Protein AF-A0AAN8MAW6-F1 (afdb_monomer_lite)

pLDDT: mean 87.14, std 11.87, range [39.22, 97.25]

Foldseek 3Di:
DDPVCVVVVVVVVVVVVVVVDDDDFDFDAADDDDDPPDDGDHDGGDHDPDNLDFDKDKDWDWDDDPPDDDTDTDDIDIDGGDDHD

Radius of gyration: 22.83 Å; chains: 1; bounding box: 42×26×72 Å

Organism: NCBI:txid861788

Structure (mmCIF, N/CA/C/O backbone):
data_AF-A0AAN8MAW6-F1
#
_entry.id   AF-A0AAN8MAW6-F1
#
loop_
_atom_site.group_PDB
_atom_site.id
_atom_site.type_symbol
_atom_site.label_atom_id
_atom_site.label_alt_id
_atom_site.label_comp_id
_atom_site.label_asym_id
_atom_site.label_entity_id
_atom_site.label_seq_id
_atom_site.pdbx_PDB_ins_code
_atom_site.Cartn_x
_atom_site.Cartn_y
_atom_site.Cartn_z
_atom_site.occupancy
_atom_site.B_iso_or_equiv
_atom_site.auth_seq_id
_atom_site.auth_comp_id
_atom_site.auth_asym_id
_atom_site.auth_atom_id
_atom_site.pdbx_PDB_model_num
ATOM 1 N N . MET A 1 1 ? 10.458 -12.318 -52.459 1.00 59.12 1 MET A N 1
ATOM 2 C CA . MET A 1 1 ? 10.245 -12.114 -51.008 1.00 59.12 1 MET A CA 1
ATOM 3 C C . MET A 1 1 ? 8.913 -12.770 -50.677 1.00 59.12 1 MET A C 1
ATOM 5 O O . MET A 1 1 ? 7.922 -12.402 -51.290 1.00 59.12 1 MET A O 1
ATOM 9 N N . SER A 1 2 ? 8.903 -13.841 -49.879 1.00 78.56 2 SER A N 1
ATOM 10 C CA . SER A 1 2 ? 7.692 -14.660 -49.677 1.00 78.56 2 SER A CA 1
ATOM 11 C C . SER A 1 2 ? 6.652 -13.904 -48.839 1.00 78.56 2 SER A C 1
ATOM 13 O O . SER A 1 2 ? 7.028 -13.245 -47.871 1.00 78.56 2 SER A O 1
ATOM 15 N N . ALA A 1 3 ? 5.359 -14.021 -49.167 1.00 74.00 3 ALA A N 1
ATOM 16 C CA . ALA A 1 3 ? 4.253 -13.389 -48.429 1.00 74.00 3 ALA A CA 1
ATOM 17 C C . ALA A 1 3 ? 4.264 -13.726 -46.924 1.00 74.00 3 ALA A C 1
ATOM 19 O O . ALA A 1 3 ? 3.881 -12.912 -46.090 1.00 74.00 3 ALA A O 1
ATOM 20 N N . VAL A 1 4 ? 4.801 -14.897 -46.574 1.00 77.12 4 VAL A N 1
ATOM 21 C CA . VAL A 1 4 ? 5.014 -15.342 -45.192 1.00 77.12 4 VAL A CA 1
ATOM 22 C C . VAL A 1 4 ? 6.025 -14.451 -44.454 1.00 77.12 4 VAL A C 1
ATOM 24 O O . VAL A 1 4 ? 5.800 -14.085 -43.305 1.00 77.12 4 VAL A O 1
ATOM 27 N N . GLN A 1 5 ? 7.109 -14.027 -45.115 1.00 75.44 5 GLN A N 1
ATOM 28 C CA . GLN A 1 5 ? 8.094 -13.119 -44.512 1.00 75.44 5 GLN A CA 1
ATOM 29 C C . GLN A 1 5 ? 7.535 -11.705 -44.312 1.00 75.44 5 GLN A C 1
ATOM 31 O O . GLN A 1 5 ? 7.879 -11.057 -43.328 1.00 75.44 5 GLN A O 1
ATOM 36 N N . LEU A 1 6 ? 6.639 -11.248 -45.195 1.00 81.12 6 LEU A N 1
ATOM 37 C CA . LEU A 1 6 ? 5.976 -9.945 -45.061 1.00 81.12 6 LEU A CA 1
ATOM 38 C C . LEU A 1 6 ? 5.030 -9.875 -43.851 1.00 81.12 6 LEU A C 1
ATOM 40 O O . LEU A 1 6 ? 4.805 -8.785 -43.337 1.00 81.12 6 LEU A O 1
ATOM 44 N N . LEU A 1 7 ? 4.512 -11.013 -43.374 1.00 82.75 7 LEU A N 1
ATOM 45 C CA . LEU A 1 7 ? 3.641 -11.089 -42.193 1.00 82.75 7 LEU A CA 1
ATOM 46 C C . LEU A 1 7 ? 4.408 -11.402 -40.898 1.00 82.75 7 LEU A C 1
ATOM 48 O O . LEU A 1 7 ? 4.069 -10.877 -39.840 1.00 82.75 7 LEU A O 1
ATOM 52 N N . LEU A 1 8 ? 5.461 -12.221 -40.968 1.00 86.38 8 LEU A N 1
ATOM 53 C CA . LEU A 1 8 ? 6.250 -12.606 -39.790 1.00 86.38 8 LEU A CA 1
ATOM 54 C C . LEU A 1 8 ? 7.084 -11.455 -39.222 1.00 86.38 8 LEU A C 1
ATOM 56 O O . LEU A 1 8 ? 7.193 -11.323 -38.006 1.00 86.38 8 LEU A O 1
ATOM 60 N N . VAL A 1 9 ? 7.664 -10.619 -40.086 1.00 88.00 9 VAL A N 1
ATOM 61 C CA . VAL A 1 9 ? 8.502 -9.487 -39.664 1.00 88.00 9 VAL A CA 1
ATOM 62 C C . VAL A 1 9 ? 7.728 -8.474 -38.802 1.00 88.00 9 VAL A C 1
ATOM 64 O O . VAL A 1 9 ? 8.180 -8.209 -37.688 1.00 88.00 9 VAL A O 1
ATOM 67 N N . PRO A 1 10 ? 6.563 -7.934 -39.220 1.00 88.88 10 PRO A N 1
ATOM 68 C CA . PRO A 1 10 ? 5.809 -6.995 -38.388 1.00 88.88 10 PRO A CA 1
ATOM 69 C C . PRO A 1 10 ? 5.286 -7.634 -37.096 1.00 88.88 10 PRO A C 1
ATOM 71 O O . PRO A 1 10 ? 5.294 -6.976 -36.060 1.00 88.88 10 PRO A O 1
ATOM 74 N N . LEU A 1 11 ? 4.898 -8.915 -37.123 1.00 88.94 11 LEU A N 1
ATOM 75 C CA . LEU A 1 11 ? 4.465 -9.639 -35.925 1.00 88.94 11 LEU A CA 1
ATOM 76 C C . LEU A 1 11 ? 5.604 -9.776 -34.901 1.00 88.94 11 LEU A C 1
ATOM 78 O O . LEU A 1 11 ? 5.401 -9.536 -33.712 1.00 88.94 11 LEU A O 1
ATOM 82 N N . ALA A 1 12 ? 6.810 -10.109 -35.369 1.00 88.00 12 ALA A N 1
ATOM 83 C CA . ALA A 1 12 ? 7.997 -10.195 -34.525 1.00 88.00 12 ALA A CA 1
ATOM 84 C C . ALA A 1 12 ? 8.380 -8.829 -33.932 1.00 88.00 12 ALA A C 1
ATOM 86 O O . ALA A 1 12 ? 8.700 -8.744 -32.748 1.00 88.00 12 ALA A O 1
ATOM 87 N N . LEU A 1 13 ? 8.289 -7.753 -34.723 1.00 86.56 13 LEU A N 1
ATOM 88 C CA . LEU A 1 13 ? 8.496 -6.378 -34.251 1.00 86.56 13 LEU A CA 1
ATOM 89 C C . LEU A 1 13 ? 7.481 -5.985 -33.168 1.00 86.56 13 LEU A C 1
ATOM 91 O O . LEU A 1 13 ? 7.859 -5.377 -32.169 1.00 86.56 13 LEU A O 1
ATOM 95 N N . TRP A 1 14 ? 6.211 -6.358 -33.332 1.00 84.94 14 TRP A N 1
ATOM 96 C CA . TRP A 1 14 ? 5.157 -6.051 -32.362 1.00 84.94 14 TRP A CA 1
ATOM 97 C C . TRP A 1 14 ? 5.360 -6.790 -31.033 1.00 84.94 14 TRP A C 1
ATOM 99 O O . TRP A 1 14 ? 5.255 -6.188 -29.964 1.00 84.94 14 TRP A O 1
ATOM 109 N N . ALA A 1 15 ? 5.737 -8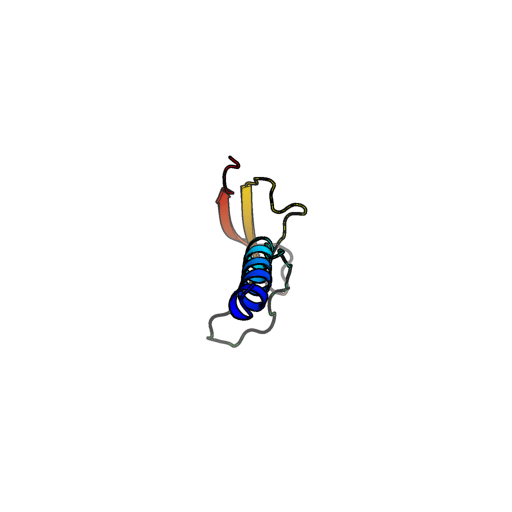.070 -31.098 1.00 85.00 15 ALA A N 1
ATOM 110 C CA . ALA A 1 15 ? 6.072 -8.863 -29.919 1.00 85.00 15 ALA A CA 1
ATOM 111 C C . ALA A 1 15 ? 7.296 -8.304 -29.169 1.00 85.00 15 ALA A C 1
ATOM 113 O O . ALA A 1 15 ? 7.284 -8.238 -27.939 1.00 85.00 15 ALA A O 1
ATOM 114 N N . LEU A 1 16 ? 8.325 -7.847 -29.897 1.00 82.38 16 LEU A N 1
ATOM 115 C CA . LEU A 1 16 ? 9.500 -7.209 -29.294 1.00 82.38 16 LEU A CA 1
ATOM 116 C C . LEU A 1 16 ? 9.120 -5.926 -28.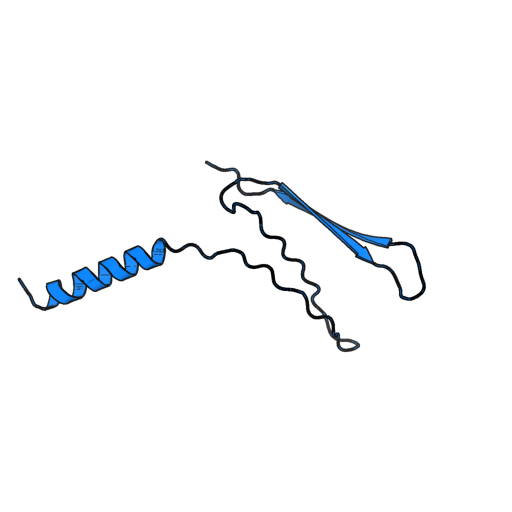541 1.00 82.38 16 LEU A C 1
ATOM 118 O O . LEU A 1 16 ? 9.540 -5.736 -27.403 1.00 82.38 16 LEU A O 1
ATOM 122 N N . GLN A 1 17 ? 8.285 -5.073 -29.138 1.00 77.19 17 GLN A N 1
ATOM 123 C CA . GLN A 1 17 ? 7.873 -3.807 -28.522 1.00 77.19 17 GLN A CA 1
ATOM 124 C C . GLN A 1 17 ? 7.001 -4.012 -27.279 1.00 77.19 17 GLN A C 1
ATOM 126 O O . GLN A 1 17 ? 7.176 -3.302 -26.291 1.00 77.19 17 GLN A O 1
ATOM 131 N N . ALA A 1 18 ? 6.119 -5.016 -27.281 1.00 71.75 18 ALA A N 1
ATOM 132 C CA . ALA A 1 18 ? 5.317 -5.354 -26.105 1.00 71.75 18 ALA A CA 1
ATOM 133 C C . ALA A 1 18 ? 6.183 -5.751 -24.894 1.00 71.75 18 ALA A C 1
ATOM 135 O O . ALA A 1 18 ? 5.819 -5.449 -23.761 1.00 71.75 18 ALA A O 1
ATOM 136 N N . SER A 1 19 ? 7.350 -6.368 -25.122 1.00 68.50 19 SER A N 1
ATOM 137 C CA . SER A 1 19 ? 8.279 -6.733 -24.042 1.00 68.50 19 SER A CA 1
ATOM 138 C C . SER A 1 19 ? 9.009 -5.540 -23.409 1.00 68.50 19 SER A C 1
ATOM 140 O O . SER A 1 19 ? 9.500 -5.656 -22.288 1.00 68.50 19 SER A O 1
ATOM 142 N N . LEU A 1 20 ? 9.067 -4.386 -24.090 1.00 64.75 20 LEU A N 1
ATOM 143 C CA . LEU A 1 20 ? 9.687 -3.165 -23.557 1.00 64.75 20 LEU A CA 1
ATOM 144 C C . LEU A 1 20 ? 8.737 -2.352 -22.666 1.00 64.75 20 LEU A C 1
ATOM 146 O O . LEU A 1 20 ? 9.202 -1.560 -21.840 1.00 64.75 20 LEU A O 1
ATOM 150 N N . CYS A 1 21 ? 7.422 -2.533 -22.806 1.00 69.19 21 CYS A N 1
ATOM 151 C CA . CYS A 1 21 ? 6.434 -1.845 -21.986 1.00 69.19 21 CYS A CA 1
ATOM 152 C C . CYS A 1 21 ? 6.440 -2.412 -20.561 1.00 69.19 21 CYS A C 1
ATOM 154 O O . CYS A 1 21 ? 5.817 -3.432 -20.275 1.00 69.19 21 CYS A O 1
ATOM 156 N N . HIS A 1 22 ? 7.133 -1.733 -19.650 1.00 71.31 22 HIS A N 1
ATOM 157 C CA . HIS A 1 22 ? 7.023 -2.024 -18.225 1.00 71.31 22 HIS A CA 1
ATOM 158 C C . HIS A 1 22 ? 5.702 -1.465 -17.693 1.00 71.31 22 HIS A C 1
ATOM 160 O O . HIS A 1 22 ? 5.307 -0.348 -18.033 1.00 71.31 22 HIS A O 1
ATOM 166 N N . GLY A 1 23 ? 5.015 -2.246 -16.857 1.00 75.38 23 GLY A N 1
ATOM 167 C CA . GLY A 1 23 ? 3.836 -1.767 -16.143 1.00 75.38 23 GLY A CA 1
ATOM 168 C C . GLY A 1 23 ? 4.184 -0.561 -15.266 1.00 75.38 23 GLY A C 1
ATOM 169 O O . GLY A 1 23 ? 5.246 -0.524 -14.644 1.00 75.38 23 GLY A O 1
ATOM 170 N N . ALA A 1 24 ? 3.293 0.427 -15.222 1.00 83.75 24 ALA A N 1
ATOM 171 C CA . ALA A 1 24 ? 3.404 1.548 -14.298 1.00 83.75 24 ALA A CA 1
ATOM 172 C C . ALA A 1 24 ? 2.817 1.176 -12.928 1.00 83.75 24 ALA A C 1
ATOM 174 O O . ALA A 1 24 ? 1.903 0.356 -12.832 1.00 83.75 24 ALA A O 1
ATOM 175 N N . CYS A 1 25 ? 3.329 1.801 -11.870 1.00 90.12 25 CYS A N 1
ATOM 176 C CA . CYS A 1 25 ? 2.696 1.756 -10.556 1.00 90.12 25 CYS A CA 1
ATOM 177 C C . CYS A 1 25 ? 1.509 2.725 -10.544 1.00 90.12 25 CYS A C 1
ATOM 179 O O . CYS A 1 25 ? 1.630 3.845 -11.040 1.00 90.12 25 CYS A O 1
ATOM 181 N N . VAL A 1 26 ? 0.378 2.293 -9.991 1.00 93.31 26 VAL A N 1
ATOM 182 C CA . VAL A 1 26 ? -0.820 3.120 -9.821 1.00 93.31 26 VAL A CA 1
ATOM 183 C C . VAL A 1 26 ? -1.295 2.959 -8.385 1.00 93.31 26 VAL A C 1
ATOM 185 O O . VAL A 1 26 ? -1.440 1.836 -7.902 1.00 93.31 26 VAL A O 1
ATOM 188 N N . GLU A 1 27 ? -1.505 4.084 -7.710 1.00 95.50 27 GLU A N 1
ATOM 189 C CA . GLU A 1 27 ? -2.075 4.118 -6.366 1.00 95.50 27 GLU A CA 1
ATOM 190 C C . GLU A 1 27 ? -3.590 3.934 -6.474 1.00 95.50 27 GLU A C 1
ATOM 192 O O . GLU A 1 27 ? -4.253 4.594 -7.277 1.00 95.50 27 GLU A O 1
ATOM 197 N N . VAL A 1 28 ? -4.124 2.990 -5.703 1.00 95.69 28 VAL A N 1
ATOM 198 C CA . VAL A 1 28 ? -5.556 2.695 -5.628 1.00 95.69 28 VAL A CA 1
ATOM 199 C C . VAL A 1 28 ? -5.918 2.615 -4.154 1.00 95.69 28 VAL A C 1
ATOM 201 O O . VAL A 1 28 ? -5.224 1.941 -3.386 1.00 95.69 28 VAL A O 1
ATOM 204 N N . ASP A 1 29 ? -6.981 3.316 -3.777 1.00 95.31 29 ASP A N 1
ATOM 205 C CA . ASP A 1 29 ? -7.473 3.341 -2.406 1.00 95.31 29 ASP A CA 1
ATOM 206 C C . ASP A 1 29 ? -8.004 1.967 -1.977 1.00 95.31 29 ASP A C 1
ATOM 208 O O . ASP A 1 29 ? -8.458 1.160 -2.790 1.00 95.31 29 ASP A O 1
ATOM 212 N N . SER A 1 30 ? -7.923 1.694 -0.675 1.00 95.44 30 SER A N 1
ATOM 213 C CA . SER A 1 30 ? -8.495 0.480 -0.094 1.00 95.44 30 SER A CA 1
ATOM 214 C C . SER A 1 30 ? -10.010 0.594 0.007 1.00 95.44 30 SER A C 1
ATOM 216 O O . SER A 1 30 ? -10.541 1.676 0.255 1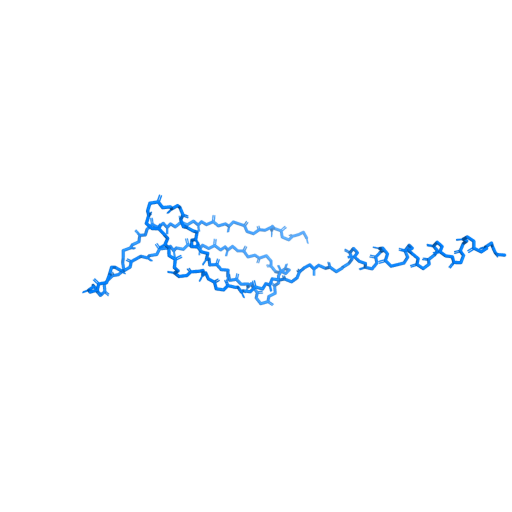.00 95.44 30 SER A O 1
ATOM 218 N N . ASP A 1 31 ? -10.690 -0.548 -0.071 1.00 95.88 31 ASP A N 1
ATOM 219 C CA . ASP A 1 31 ? -12.096 -0.634 0.308 1.00 95.88 31 ASP A CA 1
ATOM 220 C C . ASP A 1 31 ? -12.281 -0.187 1.769 1.00 95.88 31 ASP A C 1
ATOM 222 O O . ASP A 1 31 ? -11.373 -0.328 2.601 1.00 95.88 31 ASP A O 1
ATOM 226 N N . THR A 1 32 ? -13.474 0.318 2.086 1.00 95.94 32 THR A N 1
ATOM 227 C CA . THR A 1 32 ? -13.847 0.781 3.435 1.00 95.94 32 THR A CA 1
ATOM 228 C C . THR A 1 32 ? -14.963 -0.035 4.078 1.00 95.94 32 THR A C 1
ATOM 230 O O . THR A 1 32 ? -15.155 0.051 5.290 1.00 95.94 32 THR A O 1
ATOM 233 N N . ASP A 1 33 ? -15.685 -0.832 3.292 1.00 96.25 33 ASP A N 1
ATOM 234 C CA . ASP A 1 33 ? -16.825 -1.614 3.760 1.00 96.25 33 ASP A CA 1
ATOM 235 C C . ASP A 1 33 ? -16.412 -3.066 4.004 1.00 96.25 33 ASP A C 1
ATOM 237 O O . ASP A 1 33 ? -16.052 -3.796 3.081 1.00 96.25 33 ASP A O 1
ATOM 241 N N . ALA A 1 34 ? -16.481 -3.492 5.264 1.00 95.19 34 ALA A N 1
ATOM 242 C CA . ALA A 1 34 ? -16.160 -4.851 5.683 1.00 95.19 34 ALA A CA 1
ATOM 243 C C . ALA A 1 34 ? -17.419 -5.606 6.131 1.00 95.19 34 ALA A C 1
ATOM 245 O O . ALA A 1 34 ? -18.297 -5.049 6.793 1.00 95.19 34 ALA A O 1
ATOM 246 N N . VAL A 1 35 ? -17.482 -6.902 5.814 1.00 97.25 35 VAL A N 1
ATOM 247 C CA . VAL A 1 35 ? -18.557 -7.797 6.261 1.00 97.25 35 VAL A CA 1
ATOM 248 C C . VAL A 1 35 ? -18.154 -8.464 7.577 1.00 97.25 35 VAL A C 1
ATOM 250 O O . VAL A 1 35 ? -17.043 -8.969 7.734 1.00 97.25 35 VAL A O 1
ATOM 253 N N . VAL A 1 36 ? -19.064 -8.462 8.552 1.00 96.69 36 VAL A N 1
ATOM 254 C CA . VAL A 1 36 ? -18.812 -9.031 9.883 1.00 96.69 36 VAL A CA 1
ATOM 255 C C . VAL A 1 36 ? -18.523 -10.533 9.776 1.00 96.69 36 VAL A C 1
ATOM 257 O O . VAL A 1 36 ? -19.276 -11.267 9.144 1.00 96.69 36 VAL A O 1
ATOM 260 N N . ASN A 1 37 ? -17.470 -10.989 10.463 1.00 95.81 37 ASN A N 1
ATOM 261 C CA . ASN A 1 37 ? -16.949 -12.366 10.455 1.00 95.81 37 ASN A CA 1
ATOM 262 C C . ASN A 1 37 ? -16.308 -12.829 9.135 1.00 95.81 37 ASN A C 1
ATOM 264 O O . ASN A 1 37 ? -15.956 -14.003 9.021 1.00 95.81 37 ASN A O 1
ATOM 268 N N . GLU A 1 38 ? -16.098 -11.929 8.176 1.00 97.25 38 GLU A N 1
ATOM 269 C CA . GLU A 1 38 ? -15.315 -12.209 6.974 1.00 97.25 38 GLU A CA 1
ATOM 270 C C . GLU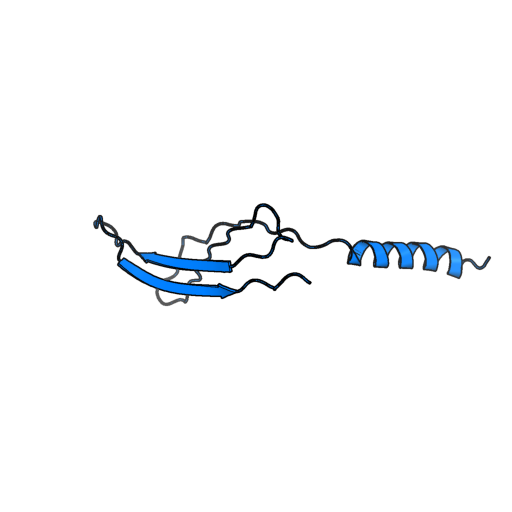 A 1 38 ? -13.938 -11.538 7.046 1.00 97.25 38 GLU A C 1
ATOM 272 O O . GLU A 1 38 ? -13.735 -10.526 7.720 1.00 97.25 38 GLU A O 1
ATOM 277 N N . GLY A 1 39 ? -12.955 -12.134 6.370 1.00 95.12 39 GLY A N 1
ATOM 278 C CA . GLY A 1 39 ? -11.630 -11.537 6.255 1.00 95.12 39 GLY A CA 1
ATOM 279 C C . GLY A 1 39 ? -11.684 -10.290 5.376 1.00 95.12 39 GLY A C 1
ATOM 280 O O . GLY A 1 39 ? -12.208 -10.341 4.268 1.00 95.12 39 GLY A O 1
ATOM 281 N N . PHE A 1 40 ? -11.095 -9.193 5.844 1.00 96.00 40 PHE A N 1
ATOM 282 C CA . PHE A 1 40 ? -11.033 -7.937 5.105 1.00 96.00 40 PHE A CA 1
ATOM 283 C C . PHE A 1 40 ? -9.587 -7.544 4.814 1.00 96.00 40 PHE A C 1
ATOM 285 O O . PHE A 1 40 ? -8.719 -7.631 5.687 1.00 96.00 40 PHE A O 1
ATOM 292 N N . LYS A 1 41 ? -9.314 -7.117 3.579 1.00 94.38 41 LYS A N 1
ATOM 293 C CA . LYS A 1 41 ? -7.976 -6.704 3.157 1.00 94.38 41 LYS A CA 1
ATOM 294 C C . LYS A 1 41 ? -7.882 -5.183 3.167 1.00 94.38 41 LYS A C 1
ATOM 296 O O . LYS A 1 41 ? -8.424 -4.529 2.288 1.00 94.38 41 LYS A O 1
ATOM 301 N N . LEU A 1 42 ? -7.099 -4.652 4.100 1.00 94.94 42 LEU A N 1
ATOM 302 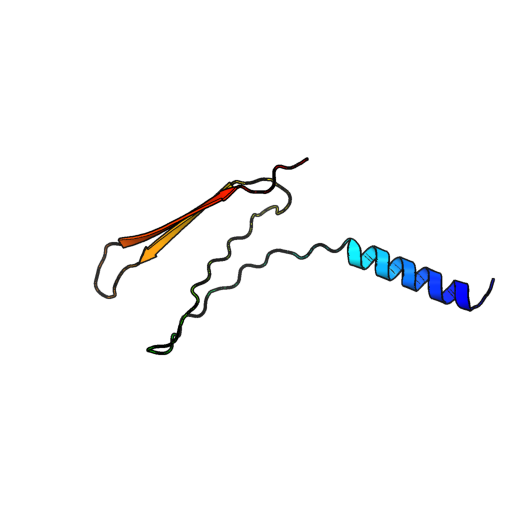C CA . LEU A 1 42 ? -6.674 -3.255 4.086 1.00 94.94 42 LEU A CA 1
ATOM 303 C C . LEU A 1 42 ? -5.388 -3.114 3.268 1.00 94.94 42 LEU A C 1
ATOM 305 O O . LEU A 1 42 ? -4.354 -3.699 3.604 1.00 94.94 42 LEU A O 1
ATOM 309 N N . GLY A 1 43 ? -5.468 -2.375 2.164 1.00 93.88 43 GLY A N 1
ATOM 310 C CA . GLY A 1 43 ? -4.339 -2.078 1.286 1.00 93.88 43 GLY A CA 1
ATOM 311 C C . GLY A 1 43 ? -3.797 -0.665 1.495 1.00 93.88 43 GLY A C 1
ATOM 312 O O . GLY A 1 43 ? -4.543 0.259 1.785 1.00 93.88 43 GLY A O 1
ATOM 313 N N . CYS A 1 44 ? -2.491 -0.484 1.316 1.00 94.75 44 CYS A N 1
ATOM 314 C CA . CYS A 1 44 ? -1.893 0.834 1.124 1.00 94.75 44 CYS A CA 1
ATOM 315 C C . CYS A 1 44 ? -0.846 0.708 0.019 1.00 94.75 44 CYS A C 1
ATOM 317 O O . CYS A 1 44 ? 0.104 -0.071 0.146 1.00 94.75 44 CYS A O 1
ATOM 319 N N . ILE A 1 45 ? -1.058 1.422 -1.085 1.00 94.44 45 ILE A N 1
ATOM 320 C CA . ILE A 1 45 ? -0.138 1.460 -2.218 1.00 94.44 45 ILE A CA 1
ATOM 321 C C . ILE A 1 45 ? 0.429 2.869 -2.270 1.00 94.44 45 ILE A C 1
ATOM 323 O O . ILE A 1 45 ? -0.309 3.819 -2.496 1.00 94.44 45 ILE A O 1
ATOM 327 N N . SER A 1 46 ? 1.740 2.980 -2.065 1.00 93.31 46 SER A N 1
ATOM 328 C CA . SER A 1 46 ? 2.472 4.221 -2.283 1.00 93.31 46 SER A CA 1
ATOM 329 C C . SER A 1 46 ? 3.533 3.992 -3.348 1.00 93.31 46 SER A C 1
ATOM 331 O O . SER A 1 46 ? 4.457 3.187 -3.175 1.00 93.31 46 SER A O 1
ATOM 333 N N . CYS A 1 47 ? 3.366 4.666 -4.478 1.00 93.06 47 CYS A N 1
ATOM 334 C CA . CYS A 1 47 ? 4.248 4.551 -5.623 1.00 93.06 47 CYS A CA 1
ATOM 335 C C . CYS A 1 47 ? 5.415 5.534 -5.491 1.00 93.06 47 CYS A C 1
ATOM 337 O O . CYS A 1 47 ? 5.245 6.722 -5.224 1.00 93.06 47 CYS A O 1
ATOM 339 N N . LYS A 1 48 ? 6.639 5.061 -5.747 1.00 90.94 48 LYS A N 1
ATOM 340 C CA . LYS A 1 48 ? 7.791 5.961 -5.892 1.00 90.94 48 LYS A CA 1
ATOM 341 C C . LYS A 1 48 ? 7.578 6.860 -7.109 1.00 90.94 48 LYS A C 1
ATOM 343 O O . LYS A 1 48 ? 7.181 6.374 -8.164 1.00 90.94 48 LYS A O 1
ATOM 348 N N . MET A 1 49 ? 7.990 8.124 -7.001 1.00 88.88 49 MET A N 1
ATOM 349 C CA . MET A 1 49 ? 8.014 9.066 -8.131 1.00 88.88 49 MET A CA 1
ATOM 350 C C . MET A 1 49 ? 8.801 8.515 -9.339 1.00 88.88 49 MET A C 1
ATOM 352 O O . MET A 1 49 ? 8.450 8.769 -10.486 1.00 88.88 49 MET A O 1
ATOM 356 N N . ARG A 1 50 ? 9.877 7.759 -9.074 1.00 88.12 50 ARG A N 1
ATOM 357 C CA . ARG A 1 50 ? 10.669 7.016 -10.065 1.00 88.12 50 ARG A CA 1
ATOM 358 C C . ARG A 1 50 ? 10.812 5.562 -9.621 1.00 88.12 50 ARG A C 1
ATOM 360 O O . ARG A 1 50 ? 11.355 5.292 -8.546 1.00 88.12 50 ARG A O 1
ATOM 367 N N . GLY A 1 51 ? 10.303 4.626 -10.418 1.00 84.94 51 GLY A N 1
ATOM 368 C CA . GLY A 1 51 ? 10.268 3.195 -10.091 1.00 84.94 51 GLY A CA 1
ATOM 369 C C . GLY A 1 51 ? 11.645 2.527 -10.130 1.00 84.94 51 GLY A C 1
ATOM 370 O O . GLY A 1 51 ? 11.927 1.633 -9.332 1.00 84.94 51 GLY A O 1
ATOM 371 N N . GLU A 1 52 ? 12.513 3.016 -11.004 1.00 84.62 52 GLU A N 1
ATOM 372 C CA . GLU A 1 52 ? 13.847 2.500 -11.301 1.00 84.62 52 GLU A CA 1
ATOM 373 C C . GLU A 1 52 ? 14.884 2.777 -10.204 1.00 84.62 52 GLU A C 1
ATOM 375 O O . GLU A 1 52 ? 15.895 2.087 -10.122 1.00 84.62 52 GLU A O 1
ATOM 380 N N . VAL A 1 53 ? 14.638 3.760 -9.333 1.00 88.19 53 VAL A N 1
ATOM 381 C CA . VAL A 1 53 ? 15.589 4.147 -8.282 1.00 88.19 53 VAL A CA 1
ATOM 382 C C . VAL A 1 53 ? 15.496 3.169 -7.102 1.00 88.19 53 VAL A C 1
ATOM 384 O O . VAL A 1 53 ? 14.408 3.035 -6.531 1.00 88.19 53 VAL A O 1
ATOM 387 N N . PRO A 1 54 ? 16.587 2.492 -6.690 1.00 89.56 54 PRO A N 1
ATOM 388 C CA . PRO A 1 54 ? 16.588 1.628 -5.509 1.00 89.56 54 PRO A CA 1
ATOM 389 C C . PRO A 1 54 ? 16.167 2.389 -4.248 1.00 89.56 54 PRO A C 1
ATOM 391 O O . PRO A 1 54 ? 16.589 3.522 -4.029 1.00 89.56 54 PRO A O 1
ATOM 394 N N . ALA A 1 55 ? 15.335 1.769 -3.413 1.00 87.56 55 ALA A N 1
ATOM 395 C CA . ALA A 1 55 ? 14.873 2.361 -2.161 1.00 87.56 55 ALA A CA 1
ATOM 396 C C . ALA A 1 55 ? 14.572 1.275 -1.125 1.00 87.56 55 ALA A C 1
ATOM 398 O O . ALA A 1 55 ? 14.191 0.160 -1.476 1.00 87.56 55 ALA A O 1
ATOM 399 N N . GLU A 1 56 ? 14.702 1.620 0.150 1.00 92.12 56 GLU A N 1
ATOM 400 C CA . GLU A 1 56 ? 14.208 0.811 1.263 1.00 92.12 56 GLU A CA 1
ATOM 401 C C . GLU A 1 56 ? 12.947 1.461 1.821 1.00 92.12 56 GLU A C 1
ATOM 403 O O . GLU A 1 56 ? 12.861 2.687 1.903 1.00 92.12 56 GLU A O 1
ATOM 408 N N . ALA A 1 57 ? 11.969 0.647 2.205 1.00 92.06 57 ALA A N 1
ATOM 409 C CA . ALA A 1 57 ? 10.694 1.137 2.711 1.00 92.06 57 ALA A CA 1
ATOM 410 C C . ALA A 1 57 ? 10.344 0.450 4.026 1.00 92.06 57 ALA A C 1
ATOM 412 O O . ALA A 1 57 ? 10.558 -0.751 4.192 1.00 92.06 57 ALA A O 1
ATOM 413 N N . THR A 1 58 ? 9.771 1.211 4.954 1.00 94.81 58 THR A N 1
ATOM 414 C CA . THR A 1 58 ? 9.168 0.684 6.180 1.00 94.81 58 THR A CA 1
ATOM 415 C C . THR A 1 58 ? 7.703 1.075 6.199 1.00 94.81 58 THR A C 1
ATOM 417 O O . THR A 1 58 ? 7.375 2.242 6.014 1.00 94.81 58 THR A O 1
ATOM 420 N N . VAL A 1 59 ? 6.836 0.098 6.431 1.00 95.44 59 VAL A N 1
ATOM 421 C CA . VAL A 1 59 ? 5.396 0.282 6.589 1.00 95.44 59 VAL A CA 1
ATOM 422 C C . VAL A 1 59 ? 5.058 0.111 8.060 1.00 95.44 59 VAL A C 1
ATOM 424 O O . VAL A 1 59 ? 5.502 -0.843 8.704 1.00 95.44 59 VAL A O 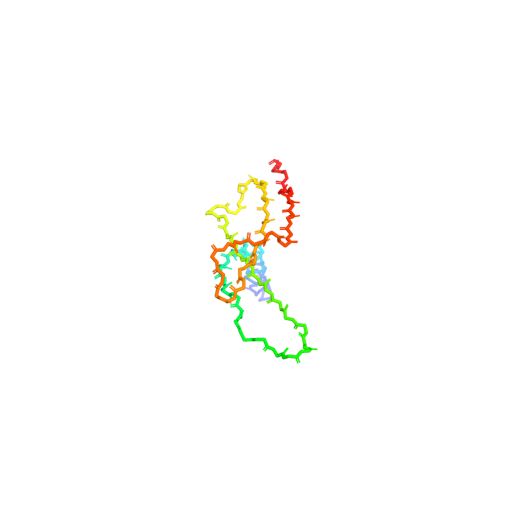1
ATOM 427 N N . GLU A 1 60 ? 4.270 1.033 8.596 1.00 96.62 60 GLU A N 1
ATOM 428 C CA . GLU A 1 60 ? 3.752 0.981 9.956 1.00 96.62 60 GLU A CA 1
ATOM 429 C C . GLU A 1 60 ? 2.250 1.212 9.931 1.00 96.62 60 GLU A C 1
ATOM 431 O O . GLU A 1 60 ? 1.778 2.194 9.366 1.00 96.62 60 GLU A O 1
ATOM 436 N N . TRP A 1 61 ? 1.519 0.287 10.544 1.00 96.31 61 TRP A N 1
ATOM 437 C CA . TRP A 1 61 ? 0.075 0.369 10.683 1.00 96.31 61 TRP A CA 1
ATOM 438 C C . TRP A 1 61 ? -0.271 0.784 12.102 1.00 96.31 61 TRP A C 1
ATOM 440 O O . TRP A 1 61 ? 0.199 0.171 13.069 1.00 96.31 61 TRP A O 1
ATOM 450 N N . SER A 1 62 ? -1.129 1.787 12.217 1.00 96.50 62 SER A N 1
ATOM 451 C CA . SER A 1 62 ? -1.730 2.222 13.468 1.00 96.50 62 SER A CA 1
ATOM 452 C C . SER A 1 62 ? -3.251 2.278 13.336 1.00 96.50 62 SER A C 1
ATOM 454 O O . SER A 1 62 ? -3.788 2.461 12.245 1.00 96.50 62 SER A O 1
ATOM 456 N N . PHE A 1 63 ? -3.947 2.074 14.450 1.00 96.50 63 PHE A N 1
ATOM 457 C CA . PHE A 1 63 ? -5.403 2.058 14.521 1.00 96.50 63 PHE A CA 1
ATOM 458 C C . PHE A 1 63 ? -5.879 3.015 15.610 1.00 96.50 63 PHE A C 1
ATOM 460 O O . PHE A 1 63 ? -5.311 3.040 16.702 1.00 96.50 63 PHE A O 1
ATOM 467 N N . MET A 1 64 ? -6.917 3.785 15.300 1.00 97.00 64 MET A N 1
ATOM 468 C CA . MET A 1 64 ? -7.601 4.662 16.244 1.00 97.00 64 MET A CA 1
ATOM 469 C C . MET A 1 64 ? -9.073 4.242 16.307 1.00 97.00 64 MET A C 1
ATOM 471 O O . MET A 1 64 ? -9.775 4.352 15.296 1.00 97.00 64 MET A O 1
ATOM 475 N N . PRO A 1 65 ? -9.547 3.744 17.459 1.00 96.00 65 PRO A N 1
ATOM 476 C CA . PRO A 1 65 ? -10.956 3.443 17.658 1.00 96.00 65 PRO A CA 1
ATOM 477 C C . PRO A 1 65 ? -11.827 4.700 17.553 1.00 96.00 65 PRO A C 1
ATOM 479 O O . PRO A 1 65 ? -11.398 5.820 17.836 1.00 96.00 65 PRO A O 1
ATOM 482 N N . GLN A 1 66 ? -13.090 4.520 17.168 1.00 96.00 66 GLN A N 1
ATOM 483 C CA . GLN A 1 66 ? -14.039 5.627 17.113 1.00 96.00 66 GLN A CA 1
ATOM 484 C C . GLN A 1 66 ? -14.265 6.208 18.519 1.00 96.00 66 GLN A C 1
ATOM 486 O O . GLN A 1 66 ? -14.610 5.480 19.445 1.00 96.00 66 GLN A O 1
ATOM 491 N N . GLY A 1 67 ? -14.116 7.528 18.661 1.00 96.06 67 GLY A N 1
ATOM 492 C CA . GLY A 1 67 ? -14.291 8.234 19.937 1.00 96.06 67 GLY A CA 1
ATOM 493 C C . GLY A 1 67 ? -13.006 8.411 20.750 1.00 96.06 67 GLY A C 1
ATOM 494 O O . GLY A 1 67 ? -13.036 9.086 21.777 1.00 96.06 67 GLY A O 1
ATOM 495 N N . GLU A 1 68 ? -11.885 7.865 20.282 1.00 96.44 68 GLU A N 1
ATOM 496 C CA . GLU A 1 68 ? -10.559 8.098 20.853 1.00 96.44 68 GLU A CA 1
ATOM 497 C C . GLU A 1 68 ? -9.787 9.157 20.050 1.00 96.44 68 GLU A C 1
ATOM 499 O O . GLU A 1 68 ? -10.182 9.535 18.945 1.00 96.44 68 GLU A O 1
ATOM 504 N N . SER A 1 69 ? -8.691 9.663 20.621 1.00 94.94 69 SER A N 1
ATOM 505 C CA . SER A 1 69 ? -7.817 10.667 19.993 1.00 94.94 69 SER A CA 1
ATOM 506 C C . SER A 1 69 ? -6.398 10.168 19.723 1.00 94.94 69 SER A C 1
ATOM 508 O O . SER A 1 69 ? -5.592 10.903 19.158 1.00 94.94 69 SER A O 1
ATOM 510 N N . GLU A 1 70 ? -6.074 8.953 20.161 1.00 96.44 70 GLU A N 1
ATOM 511 C CA . GLU A 1 70 ? -4.721 8.405 20.133 1.00 96.44 70 GLU A CA 1
ATOM 512 C C . GLU A 1 70 ? -4.657 7.170 19.234 1.00 96.44 70 GLU A C 1
ATOM 514 O O . GLU A 1 70 ? -5.553 6.325 19.219 1.00 96.44 70 GLU A O 1
ATOM 519 N N . PHE A 1 71 ? -3.561 7.052 18.489 1.00 96.19 71 PHE A N 1
ATOM 520 C CA . PHE A 1 71 ? -3.313 5.915 17.613 1.00 96.19 71 PHE A CA 1
ATOM 521 C C . PHE A 1 71 ? -2.531 4.827 18.346 1.00 96.19 71 PHE A C 1
ATOM 523 O O . PHE A 1 71 ? -1.451 5.070 18.883 1.00 96.19 71 PHE A O 1
ATOM 530 N N . THR A 1 72 ? -3.014 3.589 18.273 1.00 96.50 72 THR A N 1
ATOM 531 C CA . THR A 1 72 ? -2.279 2.416 18.754 1.00 96.50 72 THR A CA 1
ATOM 532 C C . THR A 1 72 ? -1.564 1.733 17.596 1.00 96.50 72 THR A C 1
ATOM 534 O O . THR A 1 72 ? -2.159 1.448 16.558 1.00 96.50 72 THR A O 1
ATOM 537 N N . LYS A 1 73 ? -0.273 1.438 17.761 1.00 96.31 73 LYS A N 1
ATOM 538 C CA . LYS A 1 73 ? 0.514 0.705 16.764 1.00 96.31 73 LYS A CA 1
ATOM 539 C C . LYS A 1 73 ? 0.070 -0.757 16.678 1.00 96.31 73 LYS A C 1
ATOM 541 O O . LYS A 1 73 ? 0.095 -1.470 17.676 1.00 96.31 73 LYS A O 1
ATOM 546 N N . VAL A 1 74 ? -0.243 -1.211 15.468 1.00 95.69 74 VAL A N 1
ATOM 547 C CA . VAL A 1 74 ? -0.686 -2.583 15.181 1.00 95.69 74 VAL A CA 1
ATOM 548 C C . VAL A 1 74 ? 0.462 -3.430 14.642 1.00 95.69 74 VAL A C 1
ATOM 550 O O . VAL A 1 74 ? 0.692 -4.543 15.108 1.00 95.69 74 VAL A O 1
ATOM 553 N N . SER A 1 75 ? 1.210 -2.922 13.658 1.00 93.94 75 SER A N 1
ATOM 554 C CA . SER A 1 75 ? 2.317 -3.672 13.053 1.00 93.94 75 SER A CA 1
ATOM 555 C C . SER A 1 75 ? 3.363 -2.757 12.420 1.00 93.94 75 SER A C 1
ATOM 557 O O . SER A 1 75 ? 3.100 -1.594 12.118 1.00 93.94 75 SER A O 1
ATOM 559 N N . ARG A 1 76 ? 4.580 -3.279 12.230 1.00 95.88 76 ARG A N 1
ATOM 560 C CA . ARG A 1 76 ? 5.642 -2.620 11.461 1.00 95.88 76 ARG A CA 1
ATOM 561 C C . ARG A 1 76 ? 6.401 -3.660 10.645 1.00 95.88 76 ARG A C 1
ATOM 563 O O . ARG A 1 76 ? 6.791 -4.693 11.183 1.00 95.88 76 ARG A O 1
ATOM 570 N N . HIS A 1 77 ? 6.643 -3.364 9.376 1.00 93.00 77 HIS A N 1
ATOM 571 C CA . HIS A 1 77 ? 7.377 -4.227 8.459 1.00 93.00 77 HIS A CA 1
ATOM 572 C C . HIS A 1 77 ? 8.348 -3.406 7.605 1.00 93.00 77 HIS A C 1
ATOM 574 O O . HIS A 1 77 ? 7.993 -2.332 7.134 1.00 93.00 77 HIS A O 1
ATOM 580 N N . GLY A 1 78 ? 9.568 -3.906 7.403 1.00 90.12 78 GLY A N 1
ATOM 581 C CA . GLY A 1 78 ? 10.577 -3.281 6.547 1.00 90.12 78 GLY A CA 1
ATOM 582 C C . GLY A 1 78 ? 10.884 -4.153 5.336 1.00 90.12 78 GLY A C 1
ATOM 583 O O . GLY A 1 78 ? 11.096 -5.354 5.489 1.00 90.12 78 GLY A O 1
ATOM 584 N N . SER A 1 79 ? 10.950 -3.545 4.154 1.00 84.00 79 SER A N 1
ATOM 585 C CA . SER A 1 79 ? 11.391 -4.199 2.922 1.00 84.00 79 SER A CA 1
ATOM 586 C C . SER A 1 79 ? 12.671 -3.552 2.394 1.00 84.00 79 SER A C 1
ATOM 588 O O . SER A 1 79 ? 12.840 -2.328 2.426 1.00 84.00 79 SER A O 1
ATOM 590 N N . LYS A 1 80 ? 13.585 -4.396 1.910 1.00 77.81 80 LYS A N 1
ATOM 591 C CA . LYS A 1 80 ? 14.771 -3.977 1.161 1.00 77.81 80 LYS A CA 1
ATOM 592 C C . LYS A 1 80 ? 14.414 -3.987 -0.324 1.00 77.81 80 LYS A C 1
ATOM 594 O O . LYS A 1 80 ? 13.929 -5.003 -0.821 1.00 77.81 80 LYS A O 1
ATOM 599 N N . GLY A 1 81 ? 14.624 -2.872 -1.020 1.00 66.19 81 GLY A N 1
ATOM 600 C CA . GLY A 1 81 ? 14.439 -2.822 -2.468 1.00 66.19 81 GLY A CA 1
ATOM 601 C C . GLY A 1 81 ? 15.512 -3.617 -3.217 1.00 66.19 81 GLY A C 1
ATOM 602 O O . GLY A 1 81 ? 16.547 -3.959 -2.638 1.00 66.19 81 GLY A O 1
ATOM 603 N N . PRO A 1 82 ? 15.291 -3.905 -4.511 1.00 64.44 82 PRO A N 1
ATOM 604 C CA . PRO A 1 82 ? 16.319 -4.497 -5.355 1.00 64.44 82 PRO A CA 1
ATOM 605 C C . PRO A 1 82 ? 17.547 -3.581 -5.376 1.00 64.44 82 PRO A C 1
ATOM 607 O O . PRO A 1 82 ? 17.432 -2.379 -5.625 1.00 64.44 82 PRO A O 1
ATOM 610 N N . GLN A 1 83 ? 18.718 -4.149 -5.085 1.00 54.66 83 GLN A N 1
ATOM 611 C CA . GLN A 1 83 ? 19.986 -3.448 -5.255 1.00 54.66 83 GLN A CA 1
ATOM 612 C C . GLN A 1 83 ? 20.195 -3.274 -6.760 1.00 54.66 83 GLN A C 1
ATOM 614 O O . GLN A 1 83 ? 20.265 -4.263 -7.487 1.00 54.66 83 GLN A O 1
ATOM 619 N N . GLY A 1 84 ? 20.190 -2.026 -7.232 1.00 52.56 84 GLY A N 1
ATOM 620 C CA . GLY A 1 84 ? 20.485 -1.727 -8.630 1.00 52.56 84 GLY A CA 1
ATOM 621 C C . GLY A 1 84 ? 21.856 -2.293 -9.005 1.00 52.56 84 GLY A C 1
ATOM 622 O O . GLY A 1 84 ? 22.795 -2.172 -8.218 1.00 52.56 84 GLY A O 1
ATOM 623 N N . HIS A 1 85 ? 21.933 -2.945 -10.165 1.00 39.22 85 HIS A N 1
ATOM 624 C CA . HIS A 1 85 ? 23.185 -3.335 -10.812 1.00 39.22 85 HIS A CA 1
ATOM 625 C C . HIS A 1 85 ? 23.776 -2.159 -11.589 1.00 39.22 85 HIS A C 1
ATOM 627 O O . HIS A 1 85 ? 22.978 -1.400 -12.184 1.00 39.22 85 HIS A O 1
#

Secondary structure (DSSP, 8-state):
--HHHHHHHHHHHHHHHHHH-PPPP---PPP----TTS----------SSTTS--EEEEEEEE--TT---PEEEEEEEEEPP---

Sequence (85 aa):
MSAVQLLLVPLALWALQASLCHGACVEVDSDTDAVVNEGFKLGCISCKMRGEVPAEATVEWSFMPQGESEFTKVSRHGSKGPQGH

InterPro domains:
  IPR027098 Sodium channel subunit beta-1/beta-3 [PTHR10546] (10-77)